Protein AF-A0AAW9DCU2-F1 (afdb_monomer_lite)

Sequence (86 aa):
MLFNSYEFIFAFLPITFFIYFYLNSKRLTVASKGFLVFASLFFYSWWNIAYLPLILISMLFNYVVGNSLAKASFENKKGLNKSFSK

pLDDT: mean 85.79, std 12.01, range [49.09, 96.5]

Structure (mmCIF, N/CA/C/O backbone):
data_AF-A0AAW9DCU2-F1
#
_entry.id   AF-A0AAW9DCU2-F1
#
loop_
_atom_site.group_PDB
_atom_site.id
_atom_site.type_symbol
_atom_site.label_atom_id
_atom_site.label_alt_id
_atom_site.label_comp_id
_atom_site.label_asym_id
_atom_site.label_entity_id
_atom_site.label_seq_id
_atom_site.pdbx_PDB_ins_code
_atom_site.Cartn_x
_atom_site.Cartn_y
_atom_site.Cartn_z
_atom_site.occupancy
_atom_site.B_iso_or_equiv
_atom_site.auth_seq_id
_atom_site.auth_comp_id
_atom_site.auth_asym_id
_atom_site.auth_atom_id
_atom_site.pdbx_PDB_model_num
ATOM 1 N N . MET A 1 1 ? 8.108 -0.566 -11.591 1.00 79.31 1 MET A N 1
ATOM 2 C CA . MET A 1 1 ? 9.227 0.363 -11.793 1.00 79.31 1 MET A CA 1
ATOM 3 C C . MET A 1 1 ? 10.313 -0.082 -10.835 1.00 79.31 1 MET A C 1
ATOM 5 O O . MET A 1 1 ? 9.988 -0.728 -9.846 1.00 79.31 1 MET A O 1
ATOM 9 N N . LEU A 1 2 ? 11.582 0.199 -11.112 1.00 83.44 2 LEU A N 1
ATOM 10 C CA . LEU A 1 2 ? 12.634 -0.017 -10.115 1.00 83.44 2 LEU A CA 1
ATOM 11 C C . LEU A 1 2 ? 12.660 1.179 -9.161 1.00 83.44 2 LEU A C 1
ATOM 13 O O . LEU A 1 2 ? 12.437 2.301 -9.596 1.00 83.44 2 LEU A O 1
ATOM 17 N N . PHE A 1 3 ? 12.974 0.965 -7.883 1.00 82.75 3 PHE A N 1
ATOM 18 C CA . PHE A 1 3 ? 13.096 2.068 -6.915 1.00 82.75 3 PHE A CA 1
ATOM 19 C C . PHE A 1 3 ? 14.155 3.106 -7.319 1.00 82.75 3 PHE A C 1
ATOM 21 O O . PHE A 1 3 ? 14.022 4.281 -7.000 1.00 82.75 3 PHE A O 1
ATOM 28 N N . ASN A 1 4 ? 15.180 2.677 -8.060 1.00 86.69 4 ASN A N 1
ATOM 29 C CA . ASN A 1 4 ? 16.236 3.545 -8.579 1.00 86.69 4 ASN A CA 1
ATOM 30 C C . ASN A 1 4 ? 15.880 4.213 -9.920 1.00 86.69 4 ASN A C 1
ATOM 32 O O . ASN A 1 4 ? 16.721 4.908 -10.484 1.00 86.69 4 ASN A O 1
ATOM 36 N N . SER A 1 5 ? 14.685 3.982 -10.481 1.00 90.88 5 SER A N 1
ATOM 37 C CA . SER A 1 5 ? 14.316 4.609 -11.751 1.00 90.88 5 SER A CA 1
ATOM 38 C C . SER A 1 5 ? 13.912 6.070 -11.552 1.00 90.88 5 SER A C 1
ATOM 40 O O . SER A 1 5 ? 13.253 6.433 -10.576 1.00 90.88 5 SER A O 1
ATOM 42 N N . TYR A 1 6 ? 14.262 6.914 -12.523 1.00 92.88 6 TYR A N 1
ATOM 43 C CA . TYR A 1 6 ? 13.875 8.326 -12.526 1.00 92.88 6 TYR A CA 1
ATOM 44 C C . TYR A 1 6 ? 12.352 8.511 -12.495 1.00 92.88 6 TYR A C 1
ATOM 46 O O . TYR A 1 6 ? 11.856 9.386 -11.791 1.00 92.88 6 TYR A O 1
ATOM 54 N N . GLU A 1 7 ? 11.605 7.642 -13.183 1.00 90.94 7 GLU A N 1
ATOM 55 C CA . GLU A 1 7 ? 10.136 7.617 -13.147 1.00 90.94 7 GLU A CA 1
ATOM 56 C C . GLU A 1 7 ? 9.590 7.425 -11.726 1.00 90.94 7 GLU A C 1
ATOM 58 O O . GLU A 1 7 ? 8.618 8.075 -11.339 1.00 90.94 7 GLU A O 1
ATOM 63 N N . PHE A 1 8 ? 10.224 6.568 -10.919 1.00 90.94 8 PHE A N 1
ATOM 64 C CA . PHE A 1 8 ? 9.789 6.359 -9.544 1.00 90.94 8 PHE A CA 1
ATOM 65 C C . PHE A 1 8 ? 10.031 7.608 -8.689 1.00 90.94 8 PHE A C 1
ATOM 67 O O . PHE A 1 8 ? 9.124 8.079 -8.004 1.00 90.94 8 PHE A O 1
ATOM 74 N N . ILE A 1 9 ? 11.245 8.158 -8.757 1.00 92.44 9 ILE A N 1
ATOM 75 C CA . ILE A 1 9 ? 11.685 9.265 -7.899 1.00 92.44 9 ILE A CA 1
ATOM 76 C C . ILE A 1 9 ? 10.954 10.567 -8.244 1.00 92.44 9 ILE A C 1
ATOM 78 O O . ILE A 1 9 ? 10.502 11.267 -7.341 1.00 92.44 9 ILE A O 1
ATOM 82 N N . PHE A 1 10 ? 10.826 10.893 -9.533 1.00 94.94 10 PHE A N 1
ATOM 83 C CA . PHE A 1 10 ? 10.320 12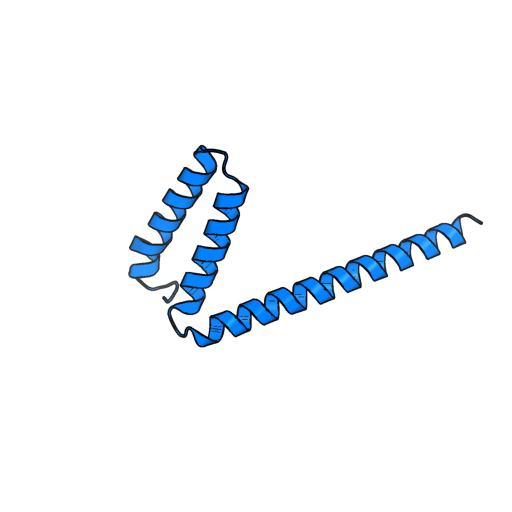.196 -9.976 1.00 94.94 10 PHE A CA 1
ATOM 84 C C . PHE A 1 10 ? 8.837 12.213 -10.342 1.00 94.94 10 PHE A C 1
ATOM 86 O O . PHE A 1 10 ? 8.244 13.288 -10.337 1.00 94.94 10 PHE A O 1
ATOM 93 N N . ALA A 1 11 ? 8.222 11.065 -10.637 1.00 92.88 11 ALA A N 1
ATOM 94 C CA . ALA A 1 11 ? 6.790 11.003 -10.925 1.00 92.88 11 ALA A CA 1
ATOM 95 C C . ALA A 1 11 ? 6.035 10.250 -9.829 1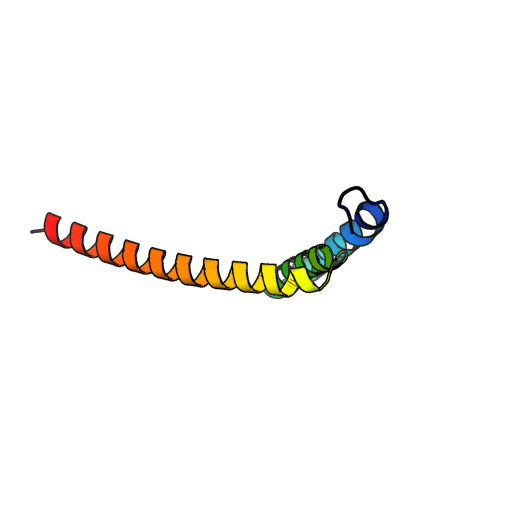.00 92.88 11 ALA A C 1
ATOM 97 O O . ALA A 1 11 ? 5.235 10.845 -9.108 1.00 92.88 11 ALA A O 1
ATOM 98 N N . PHE A 1 12 ? 6.300 8.955 -9.659 1.00 93.31 12 PHE A N 1
ATOM 99 C CA . PHE A 1 12 ? 5.483 8.106 -8.790 1.00 93.31 12 PHE A CA 1
ATOM 100 C C . PHE A 1 12 ? 5.468 8.576 -7.327 1.00 93.31 12 PHE A C 1
ATOM 102 O O . PHE A 1 12 ? 4.397 8.695 -6.727 1.00 93.31 12 PHE A O 1
ATOM 109 N N . LEU A 1 13 ? 6.638 8.863 -6.754 1.00 92.62 13 LEU A N 1
ATOM 110 C CA . LEU A 1 13 ? 6.786 9.269 -5.359 1.00 92.62 13 LEU A CA 1
ATOM 111 C C . LEU A 1 13 ? 6.108 10.617 -5.052 1.00 92.62 13 LEU A C 1
ATOM 113 O O . LEU A 1 13 ? 5.258 10.635 -4.157 1.00 92.62 13 LEU A O 1
ATOM 117 N N . PRO A 1 14 ? 6.394 11.726 -5.767 1.00 95.19 14 PRO A N 1
ATOM 118 C CA . PRO A 1 14 ? 5.733 12.998 -5.493 1.00 95.19 14 PRO A CA 1
ATOM 119 C C . PRO A 1 14 ? 4.224 12.924 -5.734 1.00 95.19 14 PRO A C 1
ATOM 121 O O . PRO A 1 14 ? 3.465 13.414 -4.903 1.00 95.19 14 PRO A O 1
ATOM 124 N N . ILE A 1 15 ? 3.760 12.253 -6.796 1.00 95.50 15 ILE A N 1
ATOM 125 C CA . ILE A 1 15 ? 2.320 12.091 -7.061 1.00 95.50 15 ILE A CA 1
ATOM 126 C C . ILE A 1 15 ? 1.641 11.343 -5.908 1.00 95.50 15 ILE A C 1
ATOM 128 O O . ILE A 1 15 ? 0.641 11.815 -5.363 1.00 95.50 15 ILE A O 1
ATOM 132 N N . THR A 1 16 ? 2.204 10.206 -5.491 1.00 95.12 16 THR A N 1
ATOM 133 C CA . THR A 1 16 ? 1.666 9.410 -4.377 1.00 95.12 16 THR A CA 1
ATOM 134 C C . THR A 1 16 ? 1.660 10.218 -3.079 1.00 95.12 16 THR A C 1
ATOM 136 O O . THR A 1 16 ? 0.674 10.199 -2.342 1.00 95.12 16 THR A O 1
ATOM 139 N N . PHE A 1 17 ? 2.728 10.975 -2.818 1.00 95.38 17 PHE A N 1
ATOM 140 C CA . PHE A 1 17 ? 2.844 11.842 -1.651 1.00 95.38 17 PHE A CA 1
ATOM 141 C C . PHE A 1 17 ? 1.749 12.917 -1.634 1.00 95.38 17 PHE A C 1
ATOM 143 O O . PHE A 1 17 ? 0.998 13.013 -0.662 1.00 95.38 17 PHE A O 1
ATOM 150 N N . P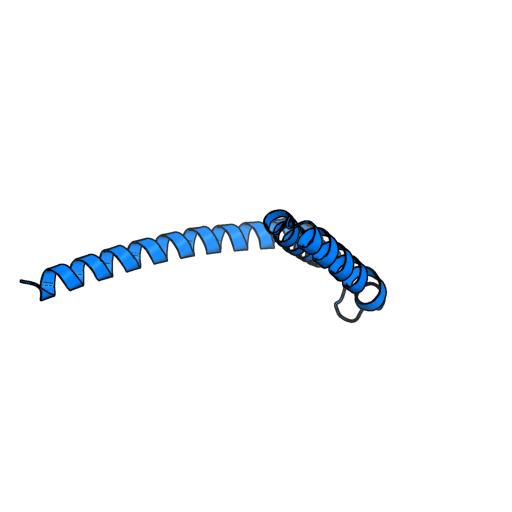HE A 1 18 ? 1.597 13.683 -2.717 1.00 96.50 18 PHE A N 1
ATOM 151 C CA . PHE A 1 18 ? 0.599 14.751 -2.784 1.00 96.50 18 PHE A CA 1
ATOM 152 C C . PHE A 1 18 ? -0.828 14.219 -2.665 1.00 96.50 18 PHE A C 1
ATOM 154 O O . PHE A 1 18 ? -1.621 14.784 -1.911 1.00 96.50 18 PHE A O 1
ATOM 161 N N . ILE A 1 19 ? -1.153 13.111 -3.337 1.00 95.38 19 ILE A N 1
ATOM 162 C CA . ILE A 1 19 ? -2.481 12.497 -3.242 1.00 95.38 19 ILE A CA 1
ATOM 163 C C . ILE A 1 19 ? -2.747 12.024 -1.807 1.00 95.38 19 ILE A C 1
ATOM 165 O O . ILE A 1 19 ? -3.790 12.347 -1.240 1.00 95.38 19 ILE A O 1
ATOM 169 N N . TYR A 1 20 ? -1.798 11.333 -1.171 1.00 95.06 20 TYR A N 1
ATOM 170 C CA . TYR A 1 20 ? -1.959 10.876 0.210 1.00 95.06 20 TYR A CA 1
ATOM 171 C C . TYR A 1 20 ? -2.233 12.034 1.182 1.00 95.06 20 TYR A C 1
ATOM 173 O O . TYR A 1 20 ? -3.198 11.979 1.954 1.00 95.06 20 TYR A O 1
ATOM 181 N N . PHE A 1 21 ? -1.420 13.094 1.123 1.00 94.19 21 PHE A N 1
ATOM 182 C CA . PHE A 1 21 ? -1.593 14.270 1.978 1.00 94.19 21 PHE A CA 1
ATOM 183 C C . PHE A 1 21 ? -2.890 15.021 1.673 1.00 94.19 21 PHE A C 1
ATOM 185 O O . PHE A 1 21 ? -3.553 15.484 2.602 1.00 94.19 21 P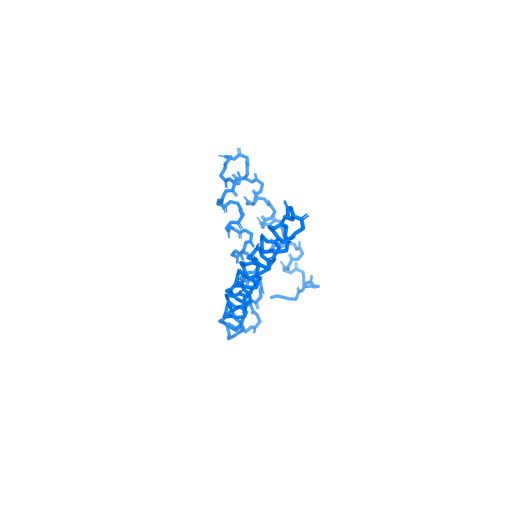HE A O 1
ATOM 192 N N . TYR A 1 22 ? -3.304 15.078 0.406 1.00 94.62 22 TYR A N 1
ATOM 193 C CA . TYR A 1 22 ? -4.586 15.653 0.011 1.00 94.62 22 TYR A CA 1
ATOM 194 C C . TYR A 1 22 ? -5.772 14.881 0.609 1.00 94.62 22 TYR A C 1
ATOM 196 O O . TYR A 1 22 ? -6.638 15.483 1.249 1.00 94.62 22 TYR A O 1
ATOM 204 N N . LEU A 1 23 ? -5.797 13.546 0.490 1.00 92.94 23 LEU A N 1
ATOM 205 C CA . LEU A 1 23 ? -6.856 12.723 1.092 1.00 92.94 23 LEU A CA 1
ATOM 206 C C . LEU A 1 23 ? -6.854 12.844 2.625 1.00 92.94 23 LEU A C 1
ATOM 208 O O . LEU A 1 23 ? -7.917 12.924 3.246 1.00 92.94 23 LEU A O 1
ATOM 212 N N . ASN A 1 24 ? -5.668 12.912 3.238 1.00 92.25 24 ASN A N 1
ATOM 213 C CA . ASN A 1 24 ? -5.545 13.049 4.687 1.00 92.25 24 ASN A CA 1
ATOM 214 C C . ASN A 1 24 ? -6.029 14.427 5.174 1.00 92.25 24 ASN A C 1
ATOM 216 O O . ASN A 1 24 ? -6.704 14.520 6.198 1.00 92.25 24 ASN A O 1
ATOM 220 N N . SER A 1 25 ? -5.770 15.491 4.405 1.00 91.31 25 SER A N 1
ATOM 221 C CA . SER A 1 25 ? -6.284 16.843 4.668 1.00 91.31 25 SER A CA 1
ATOM 222 C C . SER A 1 25 ? -7.818 16.886 4.676 1.00 91.31 25 SER A C 1
ATOM 224 O O . SER A 1 25 ? -8.422 17.565 5.505 1.00 91.31 25 SER A O 1
ATOM 226 N N . LYS A 1 26 ? -8.473 16.076 3.834 1.00 91.31 26 LYS A N 1
ATOM 227 C CA . LYS A 1 26 ? -9.937 15.911 3.810 1.00 91.31 26 LYS A CA 1
ATOM 228 C C . LYS A 1 26 ? -10.491 15.028 4.939 1.00 91.31 26 LYS A C 1
ATOM 230 O O . LYS A 1 26 ? -11.679 14.721 4.931 1.00 91.31 26 LYS A O 1
ATOM 235 N N . ARG A 1 27 ? -9.660 14.617 5.909 1.00 89.62 27 ARG A N 1
ATOM 236 C CA . ARG A 1 27 ? -9.988 13.660 6.988 1.00 89.62 27 ARG A CA 1
ATOM 237 C C . ARG A 1 27 ? -10.426 12.275 6.487 1.00 89.62 27 ARG A C 1
ATOM 239 O O . ARG A 1 27 ? -10.957 11.482 7.262 1.00 89.62 27 ARG A O 1
ATOM 246 N N . LEU A 1 28 ? -10.159 11.937 5.223 1.00 89.69 28 LEU A N 1
ATOM 247 C CA . LEU A 1 28 ? -10.500 10.644 4.624 1.00 89.69 28 LEU A CA 1
ATOM 248 C C . LEU A 1 28 ? -9.424 9.594 4.933 1.00 89.69 28 LEU A C 1
ATOM 250 O O . LEU A 1 28 ? -8.859 8.975 4.037 1.00 89.69 28 LEU A O 1
ATOM 254 N N . THR A 1 29 ? -9.138 9.377 6.217 1.00 89.38 29 THR A N 1
ATOM 255 C CA . THR A 1 29 ? -8.005 8.552 6.679 1.00 89.38 29 THR A CA 1
ATOM 256 C C . THR A 1 29 ? -8.051 7.109 6.170 1.00 89.38 29 THR A C 1
ATOM 258 O O . THR A 1 29 ? -7.014 6.535 5.838 1.00 89.38 29 THR A O 1
ATOM 261 N N . VAL A 1 30 ? -9.246 6.519 6.063 1.00 92.06 30 VAL A N 1
ATOM 262 C CA . VAL A 1 30 ? -9.436 5.170 5.506 1.00 92.06 30 VAL A CA 1
ATOM 263 C C . VAL A 1 30 ? -9.093 5.146 4.016 1.00 92.06 30 VAL A C 1
ATOM 265 O O . VAL A 1 30 ? -8.370 4.257 3.570 1.00 92.06 30 VAL A O 1
ATOM 268 N N . ALA A 1 31 ? -9.540 6.150 3.260 1.00 91.50 31 ALA A N 1
ATOM 269 C CA . ALA A 1 31 ? -9.238 6.258 1.837 1.00 91.50 31 ALA A CA 1
ATOM 270 C C . ALA A 1 31 ? -7.746 6.532 1.598 1.00 91.50 31 ALA A C 1
ATOM 272 O O . ALA A 1 31 ? -7.161 5.922 0.711 1.00 91.50 31 ALA A O 1
ATOM 273 N N . SER A 1 32 ? -7.098 7.363 2.424 1.00 91.50 32 SER A N 1
ATOM 274 C CA . SER A 1 32 ? -5.648 7.601 2.368 1.00 91.50 32 SER A CA 1
ATOM 275 C C . SER A 1 32 ? -4.846 6.312 2.554 1.00 91.50 32 SER A C 1
ATOM 277 O O . SER A 1 32 ? -3.893 6.059 1.817 1.00 91.50 32 SER A O 1
ATOM 279 N N . LYS A 1 33 ? -5.242 5.470 3.519 1.00 92.69 33 LYS A N 1
ATOM 280 C CA . LYS A 1 33 ? -4.620 4.155 3.741 1.00 92.69 33 LYS A CA 1
ATOM 281 C C . LYS A 1 33 ? -4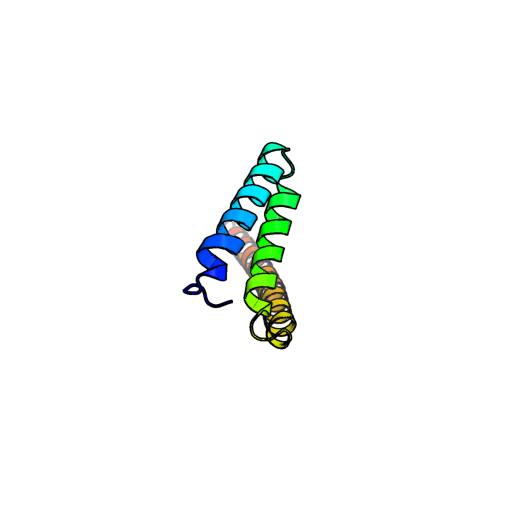.863 3.216 2.561 1.00 92.69 33 LYS A C 1
ATOM 283 O O . LYS A 1 33 ? -3.920 2.588 2.091 1.00 92.69 33 LYS A O 1
ATOM 288 N N . GLY A 1 34 ? -6.099 3.152 2.061 1.00 94.31 34 GLY A N 1
ATOM 289 C CA . GLY A 1 34 ? -6.443 2.356 0.880 1.00 94.31 34 GLY A CA 1
ATOM 290 C C . GLY A 1 34 ? -5.652 2.778 -0.361 1.00 94.31 34 GLY A C 1
ATOM 291 O O . GLY A 1 34 ? -5.136 1.927 -1.080 1.00 94.31 34 GLY A O 1
ATOM 292 N N . PHE A 1 35 ? -5.472 4.084 -0.559 1.00 94.75 35 PHE A N 1
ATOM 293 C CA . PHE A 1 35 ? -4.659 4.640 -1.635 1.00 94.75 35 PHE A CA 1
ATOM 294 C C . PHE A 1 35 ? -3.188 4.221 -1.521 1.00 94.75 35 PHE A C 1
ATOM 296 O O . PHE A 1 35 ? -2.610 3.796 -2.513 1.00 94.75 35 PHE A O 1
ATOM 303 N N . LEU A 1 36 ? -2.593 4.267 -0.324 1.00 93.81 36 LEU A N 1
ATOM 304 C CA . LEU A 1 36 ? -1.225 3.783 -0.085 1.00 93.81 36 LEU A CA 1
ATOM 305 C C . LEU A 1 36 ? -1.061 2.302 -0.435 1.00 93.81 36 LEU A C 1
ATOM 307 O O . LEU A 1 36 ? -0.099 1.928 -1.106 1.00 93.81 36 LEU A O 1
ATOM 311 N N . VAL A 1 37 ? -2.010 1.467 -0.004 1.00 93.56 37 VAL A N 1
ATOM 312 C CA . VAL A 1 37 ? -2.019 0.039 -0.344 1.00 93.56 37 VAL A CA 1
ATOM 313 C C . VAL A 1 37 ? -2.099 -0.133 -1.859 1.00 93.56 37 VAL A C 1
ATOM 315 O O . VAL A 1 37 ? -1.270 -0.834 -2.436 1.00 93.56 37 VAL A O 1
ATOM 318 N N . PHE A 1 38 ? -3.026 0.559 -2.522 1.00 93.44 38 PHE A N 1
ATOM 319 C CA . PHE A 1 38 ? -3.174 0.490 -3.973 1.00 93.44 38 PHE A CA 1
ATOM 320 C C . PHE A 1 38 ? -1.917 0.961 -4.714 1.00 93.44 38 PHE A C 1
ATOM 322 O O . PHE A 1 38 ? -1.441 0.266 -5.608 1.00 93.44 38 PHE A O 1
ATOM 329 N N . ALA A 1 39 ? -1.334 2.091 -4.310 1.00 93.38 39 ALA A N 1
ATOM 330 C CA . ALA A 1 39 ? -0.100 2.614 -4.884 1.00 93.38 39 ALA A CA 1
ATOM 331 C C . ALA A 1 39 ? 1.045 1.600 -4.742 1.00 93.38 39 ALA A C 1
ATOM 333 O O . ALA A 1 39 ? 1.762 1.341 -5.708 1.00 93.38 39 ALA A O 1
ATOM 334 N N . SER A 1 40 ? 1.179 0.959 -3.575 1.00 90.00 40 SER A N 1
ATOM 335 C CA . SER A 1 40 ? 2.187 -0.087 -3.375 1.00 90.00 40 SER A CA 1
ATOM 336 C C . SER A 1 40 ? 1.971 -1.289 -4.300 1.00 90.00 40 SER A C 1
ATOM 338 O O . SER A 1 40 ? 2.910 -1.729 -4.961 1.00 90.00 40 SER A O 1
ATOM 340 N N . LEU A 1 41 ? 0.734 -1.779 -4.423 1.00 90.38 41 LEU A N 1
ATOM 341 C CA . LEU A 1 41 ? 0.399 -2.907 -5.294 1.00 90.38 41 LEU A CA 1
ATOM 342 C C . LEU A 1 41 ? 0.651 -2.566 -6.764 1.00 90.38 41 LEU A C 1
ATOM 344 O O . LEU A 1 41 ? 1.211 -3.380 -7.498 1.00 90.38 41 LEU A O 1
ATOM 348 N N . PHE A 1 42 ? 0.300 -1.352 -7.186 1.00 90.31 42 PHE A N 1
ATOM 349 C CA . PHE A 1 42 ? 0.569 -0.855 -8.531 1.00 90.31 42 PHE A CA 1
ATOM 350 C C . PHE A 1 42 ? 2.071 -0.828 -8.832 1.00 90.31 42 PHE A C 1
ATOM 352 O O . PHE A 1 42 ? 2.513 -1.349 -9.857 1.00 90.31 42 PHE A O 1
ATOM 359 N N . PHE A 1 43 ? 2.872 -0.299 -7.903 1.00 89.38 43 PHE A N 1
ATOM 360 C CA . PHE A 1 43 ? 4.326 -0.280 -8.029 1.00 89.38 43 PHE A CA 1
ATOM 361 C C . PHE A 1 43 ? 4.920 -1.693 -8.162 1.00 89.38 43 PHE A C 1
ATOM 363 O O . PHE A 1 43 ? 5.751 -1.922 -9.046 1.00 89.38 43 PHE A O 1
ATOM 370 N N . TYR A 1 44 ? 4.450 -2.644 -7.344 1.00 85.38 44 TYR A N 1
ATOM 371 C CA . TYR A 1 44 ? 4.869 -4.051 -7.394 1.00 85.38 44 TYR A CA 1
ATOM 372 C C . TYR A 1 44 ? 4.467 -4.753 -8.700 1.00 85.38 44 TYR A C 1
ATOM 374 O O . TYR A 1 44 ? 5.212 -5.585 -9.213 1.00 85.38 44 TYR A O 1
ATOM 382 N N . SER A 1 45 ? 3.316 -4.398 -9.267 1.00 87.25 45 SER A N 1
ATOM 383 C CA . SER A 1 45 ? 2.769 -5.025 -10.482 1.00 87.25 45 SER A CA 1
ATOM 384 C C . SER A 1 45 ? 3.437 -4.579 -11.770 1.00 87.25 45 SER A C 1
ATOM 386 O O . SER A 1 45 ? 3.344 -5.255 -12.790 1.00 87.25 45 SER A O 1
ATOM 388 N N . TRP A 1 46 ? 4.091 -3.423 -11.741 1.00 85.00 46 TRP A N 1
ATOM 389 C CA . TRP A 1 46 ? 4.598 -2.753 -12.933 1.00 85.00 46 TRP A CA 1
ATOM 390 C C . TRP A 1 46 ? 5.618 -3.577 -13.729 1.00 85.00 46 TRP A C 1
ATOM 392 O O . TRP A 1 46 ? 5.761 -3.373 -14.928 1.00 85.00 46 TRP A O 1
ATOM 402 N N . TRP A 1 47 ? 6.368 -4.472 -13.079 1.00 77.56 47 TRP A N 1
ATOM 403 C CA . TRP A 1 47 ? 7.364 -5.295 -13.775 1.00 77.56 47 TRP A CA 1
ATOM 404 C C . TRP A 1 47 ? 6.768 -6.595 -14.325 1.00 77.56 47 TRP A C 1
ATOM 406 O O . TRP A 1 47 ? 7.125 -7.024 -15.417 1.00 77.56 47 TRP A O 1
ATOM 416 N N . ASN A 1 48 ? 5.835 -7.206 -13.593 1.00 81.69 48 ASN A N 1
ATOM 417 C CA . ASN A 1 48 ? 5.046 -8.332 -14.074 1.00 81.69 48 ASN A CA 1
ATOM 418 C C . ASN A 1 48 ? 3.754 -8.445 -13.251 1.00 81.69 48 ASN A C 1
ATOM 420 O O . ASN A 1 48 ? 3.784 -8.689 -12.042 1.00 81.69 48 ASN A O 1
ATOM 424 N N . ILE A 1 49 ? 2.617 -8.307 -13.935 1.00 84.19 49 ILE A N 1
ATOM 425 C CA . ILE A 1 49 ? 1.275 -8.358 -13.346 1.00 84.19 49 ILE A CA 1
ATOM 426 C C . ILE A 1 49 ? 0.992 -9.696 -12.639 1.00 84.19 49 ILE A C 1
ATOM 428 O O . ILE A 1 49 ? 0.193 -9.739 -11.709 1.00 84.19 49 ILE A O 1
ATOM 432 N N . ALA A 1 50 ? 1.679 -10.782 -13.018 1.00 86.31 50 ALA A N 1
ATOM 433 C CA . ALA A 1 50 ? 1.526 -12.101 -12.405 1.00 86.31 50 ALA A CA 1
ATOM 434 C C . ALA A 1 50 ? 1.998 -12.153 -10.941 1.00 86.31 50 ALA A C 1
ATOM 436 O O . ALA A 1 50 ? 1.556 -13.021 -10.188 1.00 86.31 50 ALA A O 1
ATOM 437 N N . TYR A 1 51 ? 2.845 -11.216 -10.499 1.00 85.50 51 TYR A N 1
ATOM 438 C CA . TYR A 1 51 ? 3.253 -11.135 -9.093 1.00 85.50 51 TYR A CA 1
ATOM 439 C C . TYR A 1 51 ? 2.183 -10.514 -8.190 1.00 85.50 51 TYR A C 1
ATOM 441 O O . TYR A 1 51 ? 2.198 -10.760 -6.984 1.00 85.50 51 TYR A O 1
ATOM 449 N N . LEU A 1 52 ? 1.229 -9.757 -8.741 1.00 87.25 52 LEU A N 1
ATOM 450 C CA . LEU A 1 52 ? 0.159 -9.144 -7.950 1.00 87.25 52 LEU A CA 1
ATOM 451 C C . LEU A 1 52 ? -0.743 -10.189 -7.275 1.00 87.25 52 LEU A C 1
ATOM 453 O O . LEU A 1 52 ? -0.881 -10.120 -6.052 1.00 87.25 52 LEU A O 1
ATOM 457 N N . PRO A 1 53 ? -1.303 -11.188 -7.992 1.00 88.50 53 PRO A N 1
ATOM 458 C CA . PRO A 1 53 ? -2.064 -12.258 -7.353 1.00 88.50 53 PRO A CA 1
ATOM 459 C C . PRO A 1 53 ? -1.232 -13.007 -6.313 1.00 88.50 53 PRO A C 1
ATOM 461 O O . PRO A 1 53 ? -1.736 -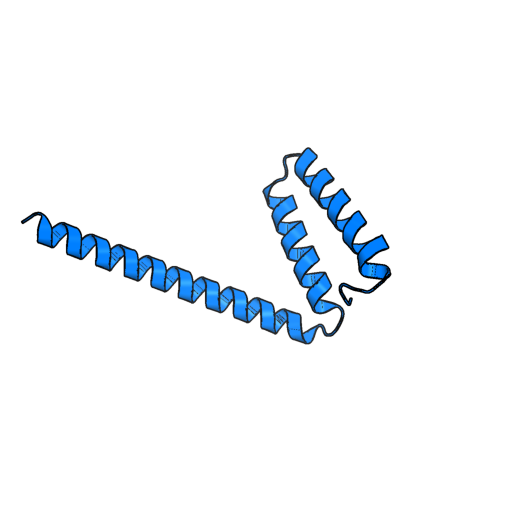13.350 -5.250 1.00 88.50 53 PRO A O 1
ATOM 464 N N . LEU A 1 54 ? 0.054 -13.221 -6.596 1.00 89.88 54 LEU A N 1
ATOM 465 C CA . LEU A 1 54 ? 0.960 -13.985 -5.744 1.00 89.88 54 LEU A CA 1
ATOM 466 C C . LEU A 1 54 ? 1.188 -13.290 -4.392 1.00 89.88 54 LEU A C 1
ATOM 468 O O . LEU A 1 54 ? 1.070 -13.913 -3.336 1.00 89.88 54 LEU A O 1
ATOM 472 N N . ILE A 1 55 ? 1.428 -11.976 -4.417 1.00 89.75 55 ILE A N 1
ATOM 473 C CA . ILE A 1 55 ? 1.566 -11.150 -3.213 1.00 89.75 55 ILE A CA 1
ATOM 474 C C . ILE A 1 55 ? 0.230 -11.042 -2.466 1.00 89.75 55 ILE A C 1
ATOM 476 O O . ILE A 1 55 ? 0.211 -11.184 -1.245 1.00 89.75 55 ILE A O 1
ATOM 480 N N . LEU A 1 56 ? -0.889 -10.840 -3.170 1.00 91.38 56 LEU A N 1
ATOM 481 C CA . LEU A 1 56 ? -2.213 -10.736 -2.546 1.00 91.38 56 LEU A CA 1
ATOM 482 C C . LEU A 1 56 ? -2.623 -12.028 -1.835 1.00 91.38 56 LEU A C 1
ATOM 484 O O . LEU A 1 56 ? -3.038 -11.985 -0.677 1.00 91.38 56 LEU A O 1
ATOM 488 N N . ILE A 1 57 ? -2.473 -13.177 -2.501 1.00 94.12 57 ILE A N 1
ATOM 489 C CA . ILE A 1 57 ? -2.763 -14.493 -1.919 1.00 94.12 57 ILE A CA 1
ATOM 490 C C . ILE A 1 57 ? -1.868 -14.729 -0.703 1.00 94.12 57 ILE A C 1
ATOM 492 O O . ILE A 1 57 ? -2.362 -15.143 0.343 1.00 94.12 57 ILE A O 1
ATOM 496 N N . SER A 1 58 ? -0.575 -14.409 -0.807 1.00 93.50 58 SER A N 1
ATOM 497 C CA . SER A 1 58 ? 0.359 -14.532 0.311 1.00 93.50 58 SER A CA 1
ATOM 498 C C . SER A 1 58 ? -0.057 -13.664 1.501 1.00 93.50 58 SER A C 1
ATOM 500 O O . SER A 1 58 ? -0.154 -14.167 2.619 1.00 93.50 58 SER A O 1
ATOM 502 N N . MET A 1 59 ? -0.367 -12.380 1.293 1.00 91.88 59 MET A N 1
ATOM 503 C CA . MET A 1 59 ? -0.815 -11.488 2.369 1.00 91.88 59 MET A CA 1
ATOM 504 C C . MET A 1 59 ? -2.099 -11.992 3.033 1.00 91.88 59 MET A C 1
ATOM 506 O O . MET A 1 59 ? -2.178 -12.012 4.259 1.00 91.88 59 MET A O 1
ATOM 510 N N . LEU A 1 60 ? -3.085 -12.427 2.242 1.00 94.31 60 LEU A N 1
ATOM 511 C CA . LEU A 1 60 ? -4.346 -12.966 2.755 1.00 94.31 60 LEU A CA 1
ATOM 512 C C . LEU A 1 60 ? -4.125 -14.243 3.563 1.00 94.31 60 LEU A C 1
ATOM 514 O O . LEU A 1 60 ? -4.639 -14.363 4.673 1.00 94.31 60 LEU A O 1
ATOM 518 N N . PHE A 1 61 ? -3.325 -15.171 3.040 1.00 94.94 61 PHE A N 1
ATOM 519 C CA . PHE A 1 61 ? -2.983 -16.405 3.736 1.00 94.94 61 PHE A CA 1
ATOM 520 C C . PHE A 1 61 ? -2.283 -16.116 5.069 1.00 94.94 61 PHE A C 1
ATOM 522 O O . PHE A 1 61 ? -2.717 -16.597 6.115 1.00 94.94 61 PHE A O 1
ATOM 529 N N . ASN A 1 62 ? -1.260 -15.257 5.054 1.00 94.56 62 ASN A N 1
ATOM 530 C CA . ASN A 1 62 ? -0.542 -14.845 6.260 1.00 94.56 62 ASN A CA 1
ATOM 531 C C . ASN A 1 62 ? -1.461 -14.148 7.270 1.00 94.56 62 ASN A C 1
ATOM 533 O O . ASN A 1 62 ? -1.358 -14.394 8.470 1.00 94.56 62 ASN A O 1
ATOM 537 N N . TYR A 1 63 ? -2.390 -13.316 6.801 1.00 93.00 63 TYR A N 1
ATOM 538 C CA . TYR A 1 63 ? -3.357 -12.645 7.662 1.00 93.00 63 TYR A CA 1
ATOM 539 C C . TYR A 1 63 ? -4.310 -13.636 8.344 1.00 93.00 63 TYR A C 1
ATOM 541 O O . TYR A 1 63 ? -4.531 -13.550 9.553 1.00 93.00 63 TYR A O 1
ATOM 549 N N . VAL A 1 64 ? -4.839 -14.612 7.598 1.00 94.19 64 VAL A N 1
ATOM 550 C CA . VAL A 1 64 ? -5.734 -15.650 8.138 1.00 94.19 64 VAL A CA 1
ATOM 551 C C . VAL A 1 64 ? -5.007 -16.520 9.161 1.00 94.19 64 VAL A C 1
ATOM 553 O O . VAL A 1 64 ? -5.509 -16.706 10.272 1.00 94.19 64 VAL A O 1
ATOM 556 N N . VAL A 1 65 ? -3.811 -17.008 8.821 1.00 94.69 65 VAL A N 1
ATOM 557 C CA . VAL A 1 65 ? -2.992 -17.831 9.722 1.00 94.69 65 VAL A CA 1
ATOM 558 C C . VAL A 1 65 ? -2.608 -17.041 10.973 1.00 94.69 65 VAL A C 1
ATOM 560 O O . VAL A 1 65 ? -2.802 -17.529 12.087 1.00 94.69 65 VAL A O 1
ATOM 563 N N . GLY A 1 66 ? -2.147 -15.798 10.818 1.00 92.25 66 GLY A N 1
ATOM 564 C CA . GLY A 1 66 ? -1.790 -14.922 11.933 1.00 92.25 66 GLY A CA 1
ATOM 565 C C . GLY A 1 66 ? -2.967 -14.647 12.873 1.00 92.25 66 GLY A C 1
ATOM 566 O O . GLY A 1 66 ? -2.818 -14.732 14.091 1.00 92.25 66 GLY A O 1
ATOM 567 N N . ASN A 1 67 ? -4.163 -14.400 12.332 1.00 91.94 67 ASN A N 1
ATOM 568 C CA . ASN A 1 67 ? -5.371 -14.206 13.136 1.00 91.94 67 ASN A CA 1
ATOM 569 C C . ASN A 1 67 ? -5.804 -15.492 13.864 1.00 91.94 67 ASN A C 1
ATOM 571 O O . ASN A 1 67 ? -6.230 -15.437 15.018 1.00 91.94 67 ASN A O 1
ATOM 575 N N . SER A 1 68 ? -5.668 -16.654 13.218 1.00 89.81 68 SER A N 1
ATOM 576 C CA . SER A 1 68 ? -5.940 -17.953 13.844 1.00 89.81 68 SER A CA 1
ATOM 577 C C . SER A 1 68 ? -4.980 -18.233 15.005 1.00 89.81 68 SER A C 1
ATOM 579 O O . SER A 1 68 ? -5.413 -18.615 16.093 1.00 89.81 68 SER A O 1
ATOM 581 N N . LEU A 1 69 ? -3.683 -17.979 14.809 1.00 90.75 69 LEU A N 1
ATOM 582 C CA . LEU A 1 69 ? -2.660 -18.124 15.848 1.00 90.75 69 LEU A CA 1
ATOM 583 C C . LEU A 1 69 ? -2.861 -17.140 17.003 1.00 90.75 69 LEU A C 1
ATOM 585 O O . LEU A 1 69 ? -2.713 -17.519 18.167 1.00 90.75 69 LEU A O 1
ATOM 589 N N . ALA A 1 70 ? -3.239 -15.893 16.707 1.00 89.19 70 ALA A N 1
ATOM 590 C CA . ALA A 1 70 ? -3.553 -14.907 17.733 1.00 89.19 70 ALA A CA 1
ATOM 591 C C . ALA A 1 70 ? -4.711 -15.393 18.619 1.00 89.19 70 ALA A C 1
ATOM 593 O O . ALA A 1 70 ? -4.578 -15.404 19.842 1.00 89.19 70 ALA A O 1
ATOM 594 N N . LYS A 1 71 ? -5.812 -15.878 18.024 1.00 83.44 71 LYS A N 1
ATOM 595 C CA . LYS A 1 71 ? -6.955 -16.432 18.773 1.00 83.44 71 LYS A CA 1
ATOM 596 C C . LYS A 1 71 ? -6.565 -17.629 19.645 1.00 83.44 71 LYS A C 1
ATOM 598 O O . LYS A 1 71 ? -6.897 -17.635 20.829 1.00 83.44 71 LYS A O 1
ATOM 603 N N . ALA A 1 72 ? -5.808 -18.583 19.100 1.00 78.38 72 ALA A N 1
ATOM 604 C CA . ALA A 1 72 ? -5.322 -19.745 19.850 1.00 78.38 72 ALA A CA 1
ATOM 605 C C . ALA A 1 72 ? -4.419 -19.344 21.035 1.00 78.38 72 ALA A C 1
ATOM 607 O O . ALA A 1 72 ? -4.520 -19.903 22.128 1.00 78.38 72 ALA A O 1
ATOM 608 N N . SER A 1 73 ? -3.581 -18.319 20.850 1.00 75.69 73 SER A N 1
ATOM 609 C CA . SER A 1 73 ? -2.718 -17.779 21.909 1.00 75.69 73 SER A CA 1
ATOM 610 C C . SER A 1 73 ? -3.522 -17.103 23.028 1.00 75.69 73 SER A C 1
ATOM 612 O O . SER A 1 73 ? -3.178 -17.234 24.205 1.00 75.69 73 SER A O 1
ATOM 614 N N . PHE A 1 74 ? -4.613 -16.404 22.693 1.00 67.75 74 PHE A N 1
ATOM 615 C CA . PHE A 1 74 ? -5.505 -15.794 23.685 1.00 67.75 74 PHE A CA 1
ATOM 616 C C . PHE A 1 74 ? -6.292 -16.832 24.497 1.00 67.75 74 PHE A C 1
ATOM 618 O O . PHE A 1 74 ? -6.459 -16.644 25.704 1.00 67.75 74 PHE A O 1
ATOM 625 N N . GLU A 1 75 ? -6.735 -17.937 23.889 1.00 64.69 75 GLU A N 1
ATOM 626 C CA . GLU A 1 75 ? -7.384 -19.033 24.626 1.00 64.69 75 GLU A CA 1
ATOM 627 C C . GLU A 1 75 ? -6.422 -19.737 25.587 1.00 64.69 75 GLU A C 1
ATOM 629 O O . GLU A 1 75 ? -6.763 -19.950 26.754 1.00 64.69 75 GLU A O 1
ATOM 634 N N . ASN A 1 76 ? -5.192 -20.015 25.144 1.00 61.25 76 ASN A N 1
ATOM 635 C CA . ASN A 1 76 ? -4.179 -20.664 25.976 1.00 61.25 76 ASN A CA 1
ATOM 636 C C . ASN A 1 76 ? -3.827 -19.807 27.213 1.00 61.25 76 ASN A C 1
ATOM 638 O O . ASN A 1 76 ? -3.793 -20.298 28.344 1.00 61.25 76 ASN A O 1
ATOM 642 N N . LYS A 1 77 ? -3.700 -18.484 27.028 1.00 61.16 77 LYS A N 1
ATOM 643 C CA . LYS A 1 77 ? -3.432 -17.527 28.117 1.00 61.16 77 LYS A CA 1
ATOM 644 C C . LYS A 1 77 ? -4.597 -17.409 29.114 1.00 61.16 77 LYS A C 1
ATOM 646 O O . LYS A 1 77 ? -4.368 -17.197 30.305 1.00 61.16 77 LYS A O 1
ATOM 651 N N . LYS A 1 78 ? -5.844 -17.575 28.655 1.00 61.06 78 LYS A N 1
ATOM 652 C CA . LYS A 1 78 ? -7.052 -17.546 29.502 1.00 61.06 78 LYS A CA 1
ATOM 653 C C . LYS A 1 78 ? -7.209 -18.828 30.334 1.00 61.06 78 LYS A C 1
ATOM 655 O O . LYS A 1 78 ? -7.678 -18.750 31.467 1.00 61.06 78 LYS A O 1
ATOM 660 N N . GLY A 1 79 ? -6.781 -19.979 29.808 1.00 59.34 79 GLY A N 1
ATOM 661 C CA . GLY A 1 79 ? -6.747 -21.259 30.529 1.00 59.34 79 GLY A CA 1
ATOM 662 C C . GLY A 1 79 ? -5.700 -21.299 31.648 1.00 59.34 79 GLY A C 1
ATOM 663 O O . GLY A 1 79 ? -6.018 -21.688 32.770 1.00 59.34 79 GLY A O 1
ATOM 664 N N . LEU A 1 80 ? -4.486 -20.804 31.379 1.00 60.88 80 LEU A N 1
ATOM 665 C CA . LEU A 1 80 ? -3.408 -20.705 32.373 1.00 60.88 80 LEU A CA 1
ATOM 666 C C . LEU A 1 80 ? -3.788 -19.806 33.559 1.00 60.88 80 LEU A C 1
ATOM 668 O O . LEU A 1 80 ? -3.660 -20.216 34.709 1.00 60.88 80 LEU A O 1
ATOM 672 N N . ASN A 1 81 ? -4.334 -18.614 33.301 1.00 58.69 81 ASN A N 1
ATOM 673 C CA . ASN A 1 81 ? -4.699 -17.676 34.371 1.00 58.69 81 ASN A CA 1
ATOM 674 C C . ASN A 1 81 ? -5.837 -18.213 35.269 1.00 58.69 81 ASN A C 1
ATOM 676 O O . ASN A 1 81 ? -5.908 -17.916 36.457 1.00 58.69 81 ASN A O 1
ATOM 680 N N . LYS A 1 82 ? -6.706 -19.072 34.719 1.00 57.06 82 LYS A N 1
ATOM 681 C CA . LYS A 1 82 ? -7.772 -19.739 35.477 1.00 57.06 82 LYS A CA 1
ATOM 682 C C . LYS A 1 82 ? -7.250 -20.886 36.355 1.00 57.06 82 LYS A C 1
ATOM 684 O O . LYS A 1 82 ? -7.864 -21.179 37.373 1.00 57.06 82 LYS A O 1
ATOM 689 N N . SER A 1 83 ? -6.133 -21.511 35.973 1.00 56.50 83 SER A N 1
ATOM 690 C CA . SER A 1 83 ? -5.477 -22.573 36.748 1.00 56.50 83 SER A CA 1
ATOM 691 C C . SER A 1 83 ? -4.616 -22.042 37.895 1.00 56.50 83 SER A C 1
ATOM 693 O O . SER A 1 83 ? -4.489 -22.731 38.895 1.00 56.50 83 SER A O 1
ATOM 695 N N . PHE A 1 84 ? -4.029 -20.847 37.765 1.00 58.97 84 PHE A N 1
ATOM 696 C CA . PHE A 1 84 ? -3.231 -20.212 38.829 1.00 58.97 84 PHE A CA 1
ATOM 697 C C . PHE A 1 84 ? -4.074 -19.457 39.870 1.00 58.97 84 PHE A C 1
ATOM 699 O O . PHE A 1 84 ? -3.560 -19.070 40.913 1.00 58.97 84 PHE A O 1
ATOM 706 N N . SER A 1 85 ? -5.359 -19.226 39.586 1.00 56.50 85 SER A N 1
ATOM 707 C CA . SER A 1 85 ? -6.299 -18.547 40.490 1.00 56.50 85 SER A CA 1
ATOM 708 C C . SER A 1 85 ? -7.067 -19.510 41.413 1.00 56.50 85 SER A C 1
ATOM 710 O O . SER A 1 85 ? -7.963 -19.061 42.131 1.00 56.50 85 SER A O 1
ATOM 712 N N . LYS A 1 86 ? -6.785 -20.813 41.360 1.00 49.09 86 LYS A N 1
ATOM 713 C CA . LYS A 1 86 ? -7.454 -21.853 42.147 1.00 49.09 86 LYS A CA 1
ATOM 714 C C . LYS A 1 86 ? -6.447 -22.521 43.068 1.00 49.09 86 LYS A C 1
ATOM 716 O O . LYS A 1 86 ? -6.854 -22.844 44.201 1.00 49.09 86 LYS A O 1
#

Foldseek 3Di:
DDCPDPCCVPPLVVVLVVVLVVCVVVVVPVVSVVSVVVSVLCVVCVVPVVVSVVVVVVVVVCVVVVVVVVVVVVVVVVVVVVVVVD

Organism: NCBI:txid28200

Radius of gyration: 20.14 Å; chains: 1; bounding box: 27×39×56 Å

Secondary structure (DSSP, 8-state):
--TTSHHIIIIIHHHHHHHHHHHHHTT-HHHHHHHHHHHHHHHHHTT-TTHHHHHHHHHHHHHHHHHHHHHHHHHHHHHHHHHHT-